Protein AF-A0A2W5TRH4-F1 (afdb_monomer_lite)

pLDDT: mean 70.49, std 9.33, range [41.44, 82.25]

Radius of gyration: 13.98 Å; chains: 1; bounding box: 36×15×38 Å

Structure (mmCIF, N/CA/C/O backbone):
data_AF-A0A2W5TRH4-F1
#
_entry.id   AF-A0A2W5TRH4-F1
#
loop_
_atom_site.group_PDB
_atom_site.id
_atom_site.type_symbol
_atom_site.label_atom_id
_atom_site.label_alt_id
_atom_site.label_comp_id
_atom_site.label_asym_id
_atom_site.label_entity_id
_atom_site.label_seq_id
_atom_site.pdbx_PDB_ins_code
_atom_site.Cartn_x
_atom_site.Cartn_y
_atom_site.Cartn_z
_atom_site.occupancy
_atom_site.B_iso_or_equiv
_atom_site.auth_seq_id
_atom_site.auth_comp_id
_atom_site.auth_asym_id
_atom_site.auth_atom_id
_atom_site.pdbx_PDB_model_num
ATOM 1 N N . MET A 1 1 ? 18.364 5.016 -15.420 1.00 41.44 1 MET A N 1
ATOM 2 C CA . MET A 1 1 ? 19.121 4.078 -14.562 1.00 41.44 1 MET A CA 1
ATOM 3 C C . MET A 1 1 ? 18.138 3.050 -14.019 1.00 41.44 1 MET A C 1
ATOM 5 O O . MET A 1 1 ? 17.486 3.292 -13.015 1.00 41.44 1 MET A O 1
ATOM 9 N N . ASN A 1 2 ? 17.975 1.947 -14.754 1.00 46.97 2 ASN A N 1
ATOM 10 C CA . ASN A 1 2 ? 17.074 0.837 -14.436 1.00 46.97 2 ASN A CA 1
ATOM 11 C C . ASN A 1 2 ? 17.781 -0.135 -13.490 1.00 46.97 2 ASN A C 1
ATOM 13 O O . ASN A 1 2 ? 18.231 -1.201 -13.900 1.00 46.97 2 ASN A O 1
ATOM 17 N N . GLY A 1 3 ? 17.943 0.270 -12.235 1.00 42.19 3 GLY A N 1
ATOM 18 C CA . GLY A 1 3 ? 18.375 -0.640 -11.187 1.00 42.19 3 GLY A CA 1
ATOM 19 C C . GLY A 1 3 ? 17.159 -1.349 -10.614 1.00 42.19 3 GLY A C 1
ATOM 20 O O . GLY A 1 3 ? 16.176 -0.696 -10.270 1.00 42.19 3 GLY A O 1
ATOM 21 N N . VAL A 1 4 ? 17.260 -2.660 -10.409 1.00 50.84 4 VAL A N 1
ATOM 22 C CA . VAL A 1 4 ? 16.534 -3.380 -9.348 1.00 50.84 4 VAL A CA 1
ATOM 23 C C . VAL A 1 4 ? 17.081 -2.869 -8.003 1.00 50.84 4 VAL A C 1
ATOM 25 O O . VAL A 1 4 ? 17.694 -3.585 -7.224 1.00 50.84 4 VAL A O 1
ATOM 28 N N . GLY A 1 5 ? 17.009 -1.556 -7.806 1.00 46.03 5 GLY A N 1
ATOM 29 C CA . GLY A 1 5 ? 17.437 -0.868 -6.613 1.00 46.03 5 GLY A CA 1
ATOM 30 C C . GLY A 1 5 ? 16.304 -0.991 -5.626 1.00 46.03 5 GLY A C 1
ATOM 31 O O . GLY A 1 5 ? 15.142 -0.813 -5.994 1.00 46.03 5 GLY A O 1
AT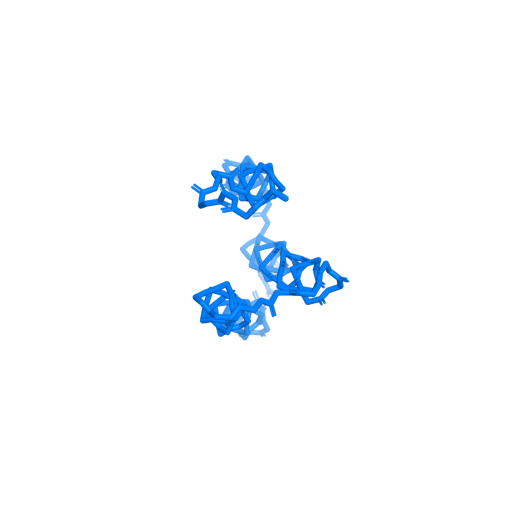OM 32 N N . ILE A 1 6 ? 16.656 -1.330 -4.392 1.00 53.84 6 ILE A N 1
ATOM 33 C CA . ILE A 1 6 ? 15.791 -1.194 -3.227 1.00 53.84 6 ILE A CA 1
ATOM 34 C C . ILE A 1 6 ? 14.988 0.097 -3.403 1.00 53.84 6 ILE A C 1
ATOM 36 O O . ILE A 1 6 ? 15.561 1.185 -3.467 1.00 53.84 6 ILE A O 1
ATOM 40 N N . ASP A 1 7 ? 13.678 -0.048 -3.600 1.00 64.62 7 ASP A N 1
ATOM 41 C CA . ASP A 1 7 ? 12.787 1.080 -3.819 1.00 64.62 7 ASP A CA 1
ATOM 42 C C . ASP A 1 7 ? 12.678 1.792 -2.474 1.00 64.62 7 ASP A C 1
ATOM 44 O O . ASP A 1 7 ? 11.895 1.407 -1.606 1.00 64.62 7 ASP A O 1
ATOM 48 N N . TRP A 1 8 ? 13.576 2.752 -2.248 1.00 60.16 8 TRP A N 1
ATOM 49 C CA . TRP A 1 8 ? 13.706 3.457 -0.976 1.00 60.16 8 TRP A CA 1
ATOM 50 C C . TRP A 1 8 ? 12.380 4.087 -0.554 1.00 60.16 8 TRP A C 1
ATOM 52 O O . TRP A 1 8 ? 12.101 4.163 0.637 1.00 60.16 8 TRP A O 1
ATOM 62 N N . VAL A 1 9 ? 11.519 4.444 -1.513 1.00 65.69 9 VAL A N 1
ATOM 63 C CA . VAL A 1 9 ? 10.159 4.919 -1.243 1.00 65.69 9 VAL A CA 1
ATOM 64 C C . VAL A 1 9 ? 9.305 3.797 -0.661 1.00 65.69 9 VAL A C 1
ATOM 66 O O . VAL A 1 9 ? 8.676 3.995 0.376 1.00 65.69 9 VAL A O 1
ATOM 69 N N . ALA A 1 10 ? 9.331 2.597 -1.246 1.00 65.50 10 ALA A N 1
ATOM 70 C CA . ALA A 1 10 ? 8.645 1.439 -0.676 1.00 65.50 10 ALA A CA 1
ATOM 71 C C . ALA A 1 10 ? 9.176 1.070 0.719 1.00 65.50 10 ALA A C 1
ATOM 73 O O . ALA A 1 10 ? 8.384 0.758 1.605 1.00 65.50 10 ALA A O 1
ATOM 74 N N . VAL A 1 11 ? 10.490 1.158 0.944 1.00 69.38 11 VAL A N 1
ATOM 75 C CA . VAL A 1 11 ? 11.102 0.903 2.259 1.00 69.38 11 VAL A CA 1
ATOM 76 C C . VAL A 1 11 ? 10.665 1.941 3.292 1.00 69.38 11 VAL A C 1
ATOM 78 O O . VAL A 1 11 ? 10.270 1.562 4.390 1.00 69.38 11 VAL A O 1
ATOM 81 N N . ILE A 1 12 ? 10.682 3.232 2.949 1.00 71.69 12 ILE A N 1
ATOM 82 C CA . ILE A 1 12 ? 10.237 4.315 3.840 1.00 71.69 12 ILE A CA 1
ATOM 83 C C . ILE A 1 12 ? 8.752 4.153 4.174 1.00 71.69 12 ILE A C 1
ATOM 85 O O . ILE A 1 12 ? 8.363 4.256 5.334 1.00 71.69 12 ILE A O 1
ATOM 89 N N . VAL A 1 13 ? 7.923 3.857 3.174 1.00 69.88 13 VAL A N 1
ATOM 90 C CA . VAL A 1 13 ? 6.472 3.724 3.337 1.00 69.88 13 VAL A CA 1
ATOM 91 C C . VAL A 1 13 ? 6.108 2.475 4.150 1.00 69.88 13 VAL A C 1
ATOM 93 O O . VAL A 1 13 ? 5.280 2.557 5.059 1.00 69.88 13 VAL A O 1
ATOM 96 N N . LEU A 1 14 ? 6.758 1.333 3.901 1.00 72.50 14 LEU A N 1
ATOM 97 C CA . LEU A 1 14 ? 6.582 0.121 4.708 1.00 72.50 14 LEU A CA 1
ATOM 98 C C . LEU A 1 14 ? 7.143 0.288 6.124 1.00 72.50 14 LEU A C 1
ATOM 100 O O . LEU A 1 14 ? 6.522 -0.172 7.080 1.00 72.50 14 LEU A O 1
ATOM 104 N N . GLY A 1 15 ? 8.273 0.981 6.274 1.00 75.88 15 GLY A N 1
ATOM 105 C CA . GLY A 1 15 ? 8.861 1.318 7.568 1.00 75.88 15 GLY A CA 1
ATOM 106 C C . GLY A 1 15 ? 7.938 2.207 8.400 1.00 75.88 15 GLY A C 1
ATOM 107 O O . GLY A 1 15 ? 7.671 1.899 9.560 1.00 75.88 15 GLY A O 1
ATOM 108 N N . ALA A 1 16 ? 7.366 3.253 7.800 1.00 71.12 16 ALA A N 1
ATOM 109 C CA . ALA A 1 16 ? 6.381 4.113 8.452 1.00 71.12 16 ALA A CA 1
ATOM 110 C C . ALA A 1 16 ? 5.126 3.325 8.862 1.00 71.12 16 ALA A C 1
ATOM 112 O O . ALA A 1 16 ? 4.666 3.435 10.000 1.00 71.12 16 ALA A O 1
ATOM 113 N N . ALA A 1 17 ? 4.610 2.467 7.975 1.00 69.50 17 ALA A N 1
ATOM 114 C CA . ALA A 1 17 ? 3.469 1.610 8.284 1.00 69.50 17 ALA A CA 1
ATOM 115 C C . ALA A 1 17 ? 3.778 0.616 9.425 1.00 69.50 17 ALA A C 1
ATOM 117 O O . ALA A 1 17 ? 2.943 0.404 10.306 1.00 69.50 17 ALA A O 1
ATOM 118 N N . TRP A 1 18 ? 4.993 0.063 9.473 1.00 74.00 18 TRP A N 1
ATOM 119 C CA . TRP A 1 18 ? 5.448 -0.820 10.549 1.00 74.00 18 TRP A CA 1
ATOM 120 C C . TRP A 1 18 ? 5.581 -0.099 11.899 1.00 74.00 18 TRP A C 1
ATOM 122 O O . TRP A 1 18 ? 5.118 -0.618 12.918 1.00 74.00 18 TRP A O 1
ATOM 132 N N . VAL A 1 19 ? 6.134 1.118 11.921 1.00 75.88 19 VAL A N 1
ATOM 133 C CA . VAL A 1 19 ? 6.223 1.939 13.143 1.00 75.88 19 VAL A CA 1
ATOM 134 C C . VAL A 1 19 ? 4.825 2.216 13.695 1.00 75.88 19 VAL A C 1
ATOM 136 O O . VAL A 1 19 ? 4.561 1.965 14.870 1.00 75.88 19 VAL A O 1
ATOM 139 N N . ILE A 1 20 ? 3.890 2.619 12.836 1.00 68.56 20 ILE A N 1
ATOM 140 C CA . ILE A 1 20 ? 2.486 2.848 13.206 1.00 68.56 20 ILE A CA 1
ATOM 141 C C . ILE A 1 20 ? 1.832 1.548 13.709 1.00 68.56 20 ILE A C 1
ATOM 143 O O . ILE A 1 20 ? 1.095 1.547 14.698 1.00 68.56 20 ILE A O 1
ATOM 147 N N . SER A 1 21 ? 2.152 0.411 13.090 1.00 64.19 21 SER A N 1
ATOM 148 C CA . SER A 1 21 ? 1.709 -0.913 13.539 1.00 64.19 21 SER A CA 1
ATOM 149 C C . SER A 1 21 ? 2.342 -1.379 14.852 1.00 64.19 21 SER A C 1
ATOM 151 O O . SER A 1 21 ? 1.855 -2.334 15.459 1.00 64.19 21 SER A O 1
ATOM 153 N N . THR A 1 22 ? 3.410 -0.741 15.321 1.00 70.50 22 THR A N 1
ATOM 154 C CA . THR A 1 22 ? 4.035 -1.066 16.610 1.00 70.50 22 THR A CA 1
ATOM 155 C C . THR A 1 22 ? 3.353 -0.317 17.762 1.00 70.50 22 THR A C 1
ATOM 157 O O . THR A 1 22 ? 3.296 -0.817 18.885 1.00 70.50 22 THR A O 1
ATOM 160 N N . ILE A 1 23 ? 2.710 0.823 17.487 1.00 74.06 23 ILE A N 1
ATOM 161 C CA . ILE A 1 23 ? 2.026 1.652 18.495 1.00 74.06 23 ILE A CA 1
ATOM 162 C C . ILE A 1 23 ? 0.718 0.985 18.942 1.00 74.06 23 ILE A C 1
ATOM 164 O O . ILE A 1 23 ? -0.305 1.119 18.266 1.00 74.06 23 ILE A O 1
ATOM 168 N N . ARG A 1 24 ? 0.736 0.228 20.052 1.00 67.44 24 ARG A N 1
ATOM 169 C CA . ARG A 1 24 ? -0.414 -0.561 20.567 1.00 67.44 24 ARG A CA 1
ATOM 170 C C . ARG A 1 24 ? -1.698 0.245 20.803 1.00 67.44 24 ARG A C 1
ATOM 172 O O . ARG A 1 24 ? -2.765 -0.347 20.875 1.00 67.44 24 ARG A O 1
ATOM 179 N N . THR A 1 25 ? -1.598 1.564 20.902 1.00 74.56 25 THR A N 1
ATOM 180 C CA . THR A 1 25 ? -2.721 2.479 21.139 1.00 74.56 25 THR A CA 1
ATOM 181 C C . THR A 1 25 ? -3.614 2.686 19.912 1.00 74.56 25 THR A C 1
ATOM 183 O O . THR A 1 25 ? -4.733 3.168 20.052 1.00 74.56 25 THR A O 1
ATOM 186 N N . ILE A 1 26 ? -3.140 2.363 18.703 1.00 68.56 26 ILE A N 1
ATOM 187 C CA . ILE A 1 26 ? -3.891 2.629 17.470 1.00 68.56 26 ILE A CA 1
ATOM 188 C C . ILE A 1 26 ? -4.861 1.470 17.189 1.00 68.56 26 ILE A C 1
ATOM 190 O O . ILE A 1 26 ? -4.405 0.327 17.068 1.00 68.56 26 ILE A O 1
ATOM 194 N N . PRO A 1 27 ? -6.171 1.737 17.017 1.00 70.25 27 PRO A N 1
ATOM 195 C CA . PRO A 1 27 ? -7.154 0.701 16.727 1.00 70.25 27 PRO A CA 1
ATOM 196 C C . PRO A 1 27 ? -6.852 -0.008 15.400 1.00 70.25 27 PRO A C 1
ATOM 198 O O . PRO A 1 27 ? -6.393 0.596 14.423 1.00 70.25 27 PRO A O 1
ATOM 201 N N . LEU A 1 28 ? -7.146 -1.310 15.361 1.00 71.94 28 LEU A N 1
ATOM 202 C CA . LEU A 1 28 ? -6.847 -2.211 14.239 1.00 71.94 28 LEU A CA 1
ATOM 203 C C . LEU A 1 28 ? -7.378 -1.701 12.890 1.00 71.94 28 LEU A C 1
ATOM 205 O O . LEU A 1 28 ? -6.686 -1.823 11.879 1.00 71.94 28 LEU A O 1
ATOM 209 N N . SER A 1 29 ? -8.554 -1.065 12.868 1.00 70.69 29 SER A N 1
ATOM 210 C CA . SER A 1 29 ? -9.127 -0.493 11.642 1.00 70.69 29 SER A CA 1
ATOM 211 C C . SER A 1 29 ? -8.263 0.629 11.054 1.00 70.69 29 SER A C 1
ATOM 213 O O . SER A 1 29 ? -8.072 0.673 9.841 1.00 70.69 29 SER A O 1
ATOM 215 N N . ILE A 1 30 ? -7.689 1.501 11.893 1.00 76.12 30 ILE A N 1
ATOM 216 C CA . ILE A 1 30 ? -6.828 2.607 11.440 1.00 76.12 30 ILE A CA 1
ATOM 217 C C . ILE A 1 30 ? -5.495 2.064 10.924 1.00 76.12 30 ILE A C 1
ATOM 219 O O . ILE A 1 30 ? -5.032 2.481 9.865 1.00 76.12 30 ILE A O 1
ATOM 223 N N . ARG A 1 31 ? -4.908 1.078 11.612 1.00 72.94 31 ARG A N 1
ATOM 224 C CA . ARG A 1 31 ? -3.685 0.412 11.136 1.00 72.94 3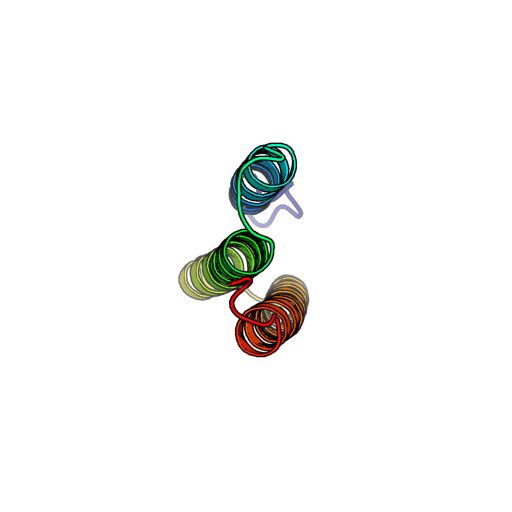1 ARG A CA 1
ATOM 225 C C . ARG A 1 31 ? -3.880 -0.199 9.750 1.00 72.94 31 ARG A C 1
ATOM 227 O O . ARG A 1 31 ? -3.057 0.024 8.868 1.00 72.94 31 ARG A O 1
ATOM 234 N N . ASN A 1 32 ? -4.985 -0.914 9.541 1.00 75.19 32 ASN A N 1
ATOM 235 C CA . ASN A 1 32 ? -5.295 -1.529 8.251 1.00 75.19 32 ASN A CA 1
ATOM 236 C C . ASN A 1 32 ? -5.490 -0.483 7.140 1.00 75.19 32 ASN A C 1
ATOM 238 O O . ASN A 1 32 ? -4.999 -0.684 6.031 1.00 75.19 32 ASN A O 1
ATOM 242 N N . TRP A 1 33 ? -6.131 0.655 7.435 1.00 75.62 33 TRP A N 1
ATOM 243 C CA . TRP A 1 33 ? -6.233 1.770 6.486 1.00 75.62 33 TRP A CA 1
ATOM 244 C C . TRP A 1 33 ? -4.874 2.365 6.127 1.00 75.62 33 TRP A C 1
ATOM 246 O O . TRP A 1 33 ? -4.627 2.638 4.957 1.00 75.62 33 TRP A O 1
ATOM 256 N N . ILE A 1 34 ? -3.977 2.517 7.101 1.00 78.75 34 ILE A N 1
ATOM 257 C CA . ILE A 1 34 ? -2.632 3.057 6.877 1.00 78.75 34 ILE A CA 1
ATOM 258 C C . ILE A 1 34 ? -1.795 2.103 6.017 1.00 78.75 34 ILE A C 1
ATOM 260 O O . ILE A 1 34 ? -1.149 2.551 5.072 1.00 78.75 34 ILE A O 1
ATOM 264 N N . PHE A 1 35 ? -1.863 0.792 6.267 1.00 76.94 35 PHE A N 1
ATOM 265 C CA . PHE A 1 35 ? -1.214 -0.205 5.406 1.00 76.94 35 PHE A CA 1
ATOM 266 C C . PHE A 1 35 ? -1.790 -0.228 3.989 1.00 76.94 35 PHE A C 1
ATOM 268 O O . PHE A 1 35 ? -1.036 -0.363 3.023 1.00 76.94 35 PHE A O 1
ATOM 275 N N . ALA A 1 36 ? -3.108 -0.073 3.848 1.00 77.06 36 ALA A N 1
ATOM 276 C CA . ALA A 1 36 ? -3.743 0.014 2.540 1.00 77.06 36 ALA A CA 1
ATOM 277 C C . ALA A 1 36 ? -3.25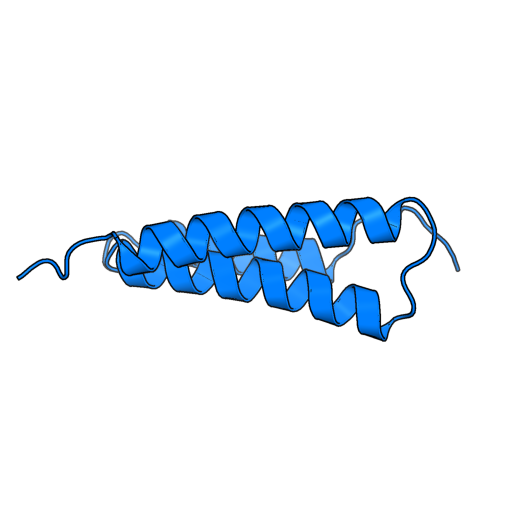6 1.252 1.772 1.00 77.06 36 ALA A C 1
ATOM 279 O O . ALA A 1 36 ? -2.785 1.125 0.643 1.00 77.06 36 ALA A O 1
ATOM 280 N N . LEU A 1 37 ? -3.293 2.430 2.405 1.00 79.75 37 LEU A N 1
ATOM 281 C CA . LEU A 1 37 ? -2.823 3.696 1.831 1.00 79.75 37 LEU A CA 1
ATOM 282 C C . LEU A 1 37 ? -1.349 3.633 1.427 1.00 79.75 37 LEU A C 1
ATOM 284 O O . LEU A 1 37 ? -0.994 4.069 0.336 1.00 79.75 37 LEU A O 1
ATOM 288 N N . ALA A 1 38 ? -0.511 3.032 2.270 1.00 77.25 38 ALA A N 1
ATOM 289 C CA . ALA A 1 38 ? 0.895 2.780 1.989 1.00 77.25 38 ALA A CA 1
ATOM 290 C C . ALA A 1 38 ? 1.084 1.949 0.706 1.00 77.25 38 ALA A C 1
ATOM 292 O O . ALA A 1 38 ? 1.833 2.341 -0.189 1.00 77.25 38 ALA A O 1
ATOM 293 N N . CYS A 1 39 ? 0.360 0.834 0.573 1.00 77.94 39 CYS A N 1
ATOM 294 C CA . CYS A 1 39 ? 0.458 -0.035 -0.601 1.00 77.94 39 CYS A CA 1
ATOM 295 C C . CYS A 1 39 ? -0.037 0.650 -1.885 1.00 77.94 39 CYS A C 1
ATOM 297 O O . CYS A 1 39 ? 0.628 0.571 -2.920 1.00 77.94 39 CYS A O 1
ATOM 299 N N . PHE A 1 40 ? -1.169 1.358 -1.821 1.00 79.19 40 PHE A N 1
ATOM 300 C CA . PHE A 1 40 ? -1.690 2.113 -2.964 1.00 79.19 40 PHE A CA 1
ATOM 301 C C . PHE A 1 40 ? -0.789 3.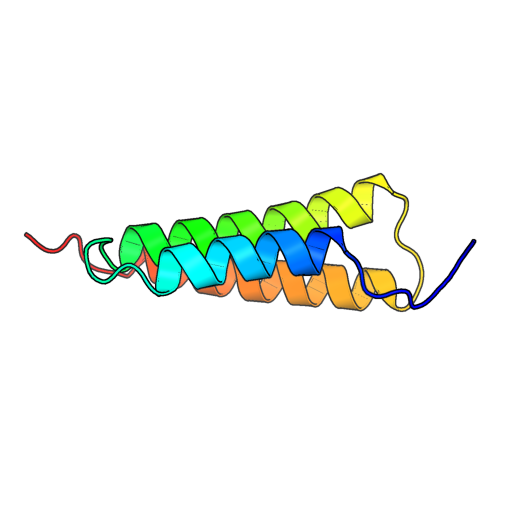289 -3.348 1.00 79.19 40 PHE A C 1
ATOM 303 O O . PHE A 1 40 ? -0.601 3.539 -4.536 1.00 79.19 40 PHE A O 1
ATOM 310 N N . GLY A 1 41 ? -0.189 3.973 -2.371 1.00 79.06 41 GLY A N 1
ATOM 311 C CA . GLY A 1 41 ? 0.752 5.066 -2.605 1.00 79.06 41 GLY A CA 1
ATOM 312 C C . GLY A 1 41 ? 2.001 4.608 -3.358 1.00 79.06 41 GLY A C 1
ATOM 313 O O . GLY A 1 41 ? 2.385 5.237 -4.340 1.00 79.06 41 GLY A O 1
ATOM 314 N N . ILE A 1 42 ? 2.587 3.470 -2.968 1.00 76.94 42 ILE A N 1
ATOM 315 C CA . ILE A 1 42 ? 3.740 2.878 -3.672 1.00 76.94 42 ILE A CA 1
ATOM 316 C C . ILE A 1 42 ? 3.353 2.471 -5.099 1.00 76.94 42 ILE A C 1
ATOM 318 O O . ILE A 1 42 ? 4.085 2.754 -6.048 1.00 76.94 42 ILE A O 1
ATOM 322 N N . ALA A 1 43 ? 2.196 1.822 -5.263 1.00 77.00 43 ALA A N 1
ATOM 323 C CA . ALA A 1 43 ? 1.697 1.405 -6.569 1.00 77.00 43 ALA A CA 1
ATOM 324 C C . ALA A 1 43 ? 1.486 2.603 -7.512 1.00 77.00 43 ALA A C 1
ATOM 326 O O . ALA A 1 43 ? 1.960 2.583 -8.648 1.00 77.00 43 ALA A O 1
ATOM 327 N N . ALA A 1 44 ? 0.836 3.664 -7.026 1.00 77.69 44 ALA A N 1
ATOM 328 C CA . ALA A 1 44 ? 0.603 4.892 -7.779 1.00 77.69 44 ALA A CA 1
ATOM 329 C C . ALA A 1 44 ? 1.913 5.618 -8.120 1.00 77.69 44 ALA A C 1
ATOM 331 O O . ALA A 1 44 ? 2.097 6.044 -9.259 1.00 77.69 44 ALA A O 1
ATOM 332 N N . TYR A 1 45 ? 2.850 5.703 -7.171 1.00 76.31 45 TYR A N 1
ATOM 333 C CA . TYR A 1 45 ? 4.163 6.313 -7.383 1.00 76.31 45 TYR A CA 1
ATOM 334 C C . TYR A 1 45 ? 4.960 5.596 -8.480 1.00 76.31 45 TYR A C 1
ATOM 336 O O . TYR A 1 45 ? 5.505 6.233 -9.382 1.00 76.31 45 TYR A O 1
ATOM 344 N N . ARG A 1 46 ? 4.968 4.258 -8.465 1.00 73.69 46 ARG A N 1
ATOM 345 C CA . ARG A 1 46 ? 5.617 3.458 -9.513 1.00 73.69 46 ARG A CA 1
ATOM 346 C C . ARG A 1 46 ? 4.942 3.595 -10.871 1.00 73.69 46 ARG A C 1
ATOM 348 O O . ARG A 1 46 ? 5.643 3.641 -11.879 1.00 73.69 46 ARG A O 1
ATOM 355 N N . LEU A 1 47 ? 3.612 3.664 -10.918 1.00 75.56 47 LEU A N 1
ATOM 356 C CA . LEU A 1 47 ? 2.893 3.925 -12.168 1.00 75.56 47 LEU A CA 1
ATOM 357 C C . LEU A 1 47 ? 3.248 5.302 -12.736 1.00 75.56 47 LEU A C 1
ATOM 359 O O . LEU A 1 47 ? 3.500 5.414 -13.932 1.00 75.56 47 LEU A O 1
ATOM 363 N N . TRP A 1 48 ? 3.341 6.322 -11.881 1.00 77.81 48 TRP A N 1
ATOM 364 C CA . TRP A 1 48 ? 3.704 7.680 -12.288 1.00 77.81 48 TRP A CA 1
ATOM 365 C C . TRP A 1 48 ? 5.139 7.784 -12.824 1.00 77.81 48 TRP A C 1
ATOM 367 O O . TRP A 1 48 ? 5.382 8.490 -13.798 1.00 77.81 48 TRP A O 1
ATOM 377 N N . LEU A 1 49 ? 6.077 7.017 -12.261 1.00 74.94 49 LEU A N 1
ATOM 378 C CA . LEU A 1 49 ? 7.453 6.912 -12.761 1.00 74.94 49 LEU A CA 1
ATOM 379 C C . LEU A 1 49 ? 7.597 6.099 -14.063 1.00 74.94 49 LEU A C 1
ATOM 381 O O . LEU A 1 49 ? 8.710 5.954 -14.567 1.00 74.94 49 LEU A O 1
ATOM 385 N N . GLY A 1 50 ? 6.507 5.554 -14.611 1.00 69.19 50 GLY A N 1
ATOM 386 C CA . GLY A 1 50 ? 6.550 4.750 -15.832 1.00 69.19 50 GLY A CA 1
ATOM 387 C C . GLY A 1 50 ? 7.079 3.334 -15.599 1.00 69.19 50 GLY A C 1
ATOM 388 O O . GLY A 1 50 ? 7.940 2.855 -16.341 1.00 69.19 50 GLY A O 1
ATOM 389 N N . ALA A 1 51 ? 6.589 2.649 -14.558 1.00 67.50 51 ALA A N 1
ATOM 390 C CA . ALA A 1 51 ? 6.924 1.250 -14.298 1.00 67.50 51 ALA A CA 1
ATOM 391 C C . ALA A 1 51 ? 6.731 0.369 -15.547 1.00 67.50 51 ALA A C 1
ATOM 393 O O . ALA A 1 51 ? 5.662 0.334 -16.152 1.00 67.50 51 ALA A O 1
ATOM 394 N N . THR A 1 52 ? 7.766 -0.397 -15.894 1.00 70.25 52 THR A N 1
ATOM 395 C CA . THR A 1 52 ? 7.780 -1.333 -17.027 1.00 70.25 52 THR A CA 1
ATOM 396 C C . THR A 1 52 ? 8.332 -2.697 -16.596 1.00 70.25 52 THR A C 1
ATOM 398 O O . THR A 1 52 ? 9.100 -2.804 -15.634 1.00 70.25 52 THR A O 1
ATOM 401 N N . GLY A 1 53 ? 7.903 -3.767 -17.273 1.00 74.12 53 GLY A N 1
ATOM 402 C CA . GLY A 1 53 ? 8.351 -5.139 -17.000 1.00 74.12 53 GLY A CA 1
ATOM 403 C C . GLY A 1 53 ? 8.012 -5.630 -15.585 1.00 74.12 53 GLY A C 1
ATOM 404 O O . GLY A 1 53 ? 6.885 -5.478 -15.117 1.00 74.12 53 GLY A O 1
ATOM 405 N N . LEU A 1 54 ? 8.995 -6.203 -14.881 1.00 66.50 54 LEU A N 1
ATOM 406 C CA . LEU A 1 54 ? 8.841 -6.757 -13.523 1.00 66.50 54 LEU A CA 1
ATOM 407 C C . LEU A 1 54 ? 8.298 -5.748 -12.497 1.00 66.50 54 LEU A C 1
ATOM 409 O O . LEU A 1 54 ? 7.627 -6.141 -11.543 1.00 66.50 54 LEU A O 1
ATOM 413 N N . ASN A 1 55 ? 8.519 -4.447 -12.697 1.00 69.44 55 ASN A N 1
ATOM 414 C CA . ASN A 1 55 ? 7.999 -3.425 -11.790 1.00 69.44 55 ASN A CA 1
ATOM 415 C C . ASN A 1 55 ? 6.465 -3.338 -11.811 1.00 69.44 55 ASN A C 1
ATOM 417 O O . ASN A 1 55 ? 5.879 -3.064 -10.765 1.00 69.44 55 ASN A O 1
ATOM 421 N N . LEU A 1 56 ? 5.815 -3.637 -12.943 1.00 70.75 56 LEU A N 1
ATOM 422 C CA . LEU A 1 56 ? 4.350 -3.698 -13.046 1.00 70.75 56 LEU A CA 1
ATOM 423 C C . LEU A 1 56 ? 3.767 -4.868 -12.248 1.00 70.75 56 LEU A C 1
ATOM 425 O O . LEU A 1 56 ? 2.708 -4.727 -11.643 1.00 70.75 56 LEU A O 1
ATOM 429 N N . VAL A 1 57 ? 4.476 -5.999 -12.182 1.00 74.00 57 VAL A N 1
ATOM 430 C CA . VAL A 1 57 ? 4.063 -7.154 -11.367 1.00 74.00 57 VAL A CA 1
ATOM 431 C C . VAL A 1 57 ? 4.065 -6.781 -9.885 1.00 74.00 57 VAL A C 1
ATOM 433 O O . VAL A 1 57 ? 3.109 -7.058 -9.168 1.00 74.00 57 VAL A O 1
ATOM 436 N N . PHE A 1 58 ? 5.095 -6.066 -9.431 1.00 70.12 58 PHE A N 1
ATOM 437 C CA . PHE A 1 58 ? 5.150 -5.540 -8.066 1.00 70.12 58 PHE A CA 1
ATOM 438 C C . PHE A 1 58 ? 4.053 -4.511 -7.774 1.00 70.12 58 PHE A C 1
ATOM 440 O O . PHE A 1 58 ? 3.486 -4.532 -6.685 1.00 70.12 58 PHE A O 1
ATOM 447 N N . VAL A 1 59 ? 3.729 -3.634 -8.732 1.00 75.75 59 VAL A N 1
ATOM 448 C CA . VAL A 1 59 ? 2.588 -2.709 -8.617 1.00 75.75 59 VAL A CA 1
ATOM 449 C C . VAL A 1 59 ? 1.288 -3.495 -8.452 1.00 75.75 59 VAL A C 1
ATOM 451 O O . VAL A 1 59 ? 0.521 -3.211 -7.538 1.00 75.75 59 VAL A O 1
ATOM 454 N N . ALA A 1 60 ? 1.060 -4.518 -9.278 1.00 76.62 60 ALA A N 1
ATOM 455 C CA . ALA A 1 60 ? -0.134 -5.353 -9.196 1.00 76.62 60 ALA A CA 1
ATOM 456 C C . ALA A 1 60 ? -0.243 -6.071 -7.839 1.00 76.62 60 ALA A C 1
ATOM 458 O O . ALA A 1 60 ? -1.302 -6.050 -7.214 1.00 76.62 60 ALA A O 1
ATOM 459 N N . ILE A 1 61 ? 0.857 -6.639 -7.336 1.00 78.75 61 ILE A N 1
ATOM 460 C CA . ILE A 1 61 ? 0.902 -7.275 -6.011 1.00 78.75 61 ILE A CA 1
ATOM 461 C C . ILE A 1 61 ? 0.607 -6.250 -4.906 1.00 78.75 61 ILE A C 1
ATOM 463 O O . ILE A 1 61 ? -0.209 -6.523 -4.026 1.00 78.75 61 ILE A O 1
ATOM 467 N N . ALA A 1 62 ? 1.214 -5.061 -4.964 1.00 75.31 62 ALA A N 1
ATOM 468 C CA . ALA A 1 62 ? 0.970 -3.995 -3.994 1.00 75.31 62 ALA A CA 1
ATOM 469 C C . ALA A 1 62 ? -0.502 -3.553 -3.990 1.00 75.31 62 ALA A C 1
ATOM 471 O O . ALA A 1 62 ? -1.090 -3.403 -2.922 1.00 75.31 62 ALA A O 1
ATOM 472 N N . VAL A 1 63 ? -1.130 -3.426 -5.162 1.00 78.25 63 VAL A N 1
ATOM 473 C CA . VAL A 1 63 ? -2.563 -3.117 -5.284 1.00 78.25 63 VAL A CA 1
ATOM 474 C C . VAL A 1 63 ? -3.416 -4.210 -4.641 1.00 78.25 63 VAL A C 1
ATOM 476 O O . VAL A 1 63 ? -4.284 -3.900 -3.829 1.00 78.25 63 VAL A O 1
ATOM 479 N N . VAL A 1 64 ? -3.153 -5.487 -4.932 1.00 82.25 64 VAL A N 1
ATOM 480 C CA . VAL A 1 64 ? -3.915 -6.609 -4.353 1.00 82.25 64 VAL A CA 1
ATOM 481 C C . VAL A 1 64 ? -3.780 -6.651 -2.829 1.00 82.25 64 VAL A C 1
ATOM 483 O O . VAL A 1 64 ? -4.776 -6.816 -2.121 1.00 82.25 64 VAL A O 1
ATOM 486 N N . ILE A 1 65 ? -2.568 -6.460 -2.305 1.00 81.44 65 ILE A N 1
ATOM 487 C CA . ILE A 1 65 ? -2.317 -6.393 -0.861 1.00 81.44 65 ILE A CA 1
ATOM 488 C C . ILE A 1 65 ? -3.041 -5.185 -0.247 1.00 81.44 65 ILE A C 1
ATOM 490 O O . ILE A 1 65 ? -3.711 -5.326 0.778 1.00 81.44 65 ILE A O 1
ATOM 494 N N . GLY A 1 66 ? -2.978 -4.020 -0.897 1.00 77.00 66 GLY A N 1
ATOM 495 C CA . GLY A 1 66 ? -3.679 -2.807 -0.479 1.00 77.00 66 GLY A CA 1
ATOM 496 C C . GLY A 1 66 ? -5.192 -3.004 -0.386 1.00 77.00 66 GLY A C 1
ATOM 497 O O . GLY A 1 66 ? -5.793 -2.645 0.626 1.00 77.00 66 GLY A O 1
ATOM 498 N N . VAL A 1 67 ? -5.804 -3.657 -1.382 1.00 81.25 67 VAL A N 1
ATOM 499 C CA . VAL A 1 67 ? -7.234 -4.011 -1.365 1.00 81.25 67 VAL A CA 1
ATOM 500 C C . VAL A 1 67 ? -7.553 -4.946 -0.198 1.00 81.25 67 VAL A C 1
ATOM 502 O O . VAL A 1 67 ? -8.531 -4.717 0.510 1.00 81.25 67 VAL A O 1
ATOM 505 N N . GLN A 1 68 ? -6.738 -5.974 0.057 1.00 80.31 68 GLN A N 1
ATOM 506 C CA . GLN A 1 68 ? -6.982 -6.884 1.182 1.00 80.31 68 GLN A CA 1
ATOM 507 C C . GLN A 1 68 ? -6.953 -6.166 2.535 1.00 80.31 68 GLN A C 1
ATOM 509 O O . GLN A 1 68 ? -7.823 -6.409 3.377 1.00 80.31 68 GLN A O 1
ATOM 514 N N . TYR A 1 69 ? -5.992 -5.263 2.743 1.00 75.12 69 TYR A N 1
ATOM 515 C CA . TYR A 1 69 ? -5.936 -4.454 3.960 1.00 75.12 69 TYR A CA 1
ATOM 516 C C . TYR A 1 69 ? -7.098 -3.460 4.046 1.00 75.12 69 TYR A C 1
ATOM 518 O O . TYR A 1 69 ? -7.677 -3.323 5.121 1.00 75.12 69 TYR A O 1
ATOM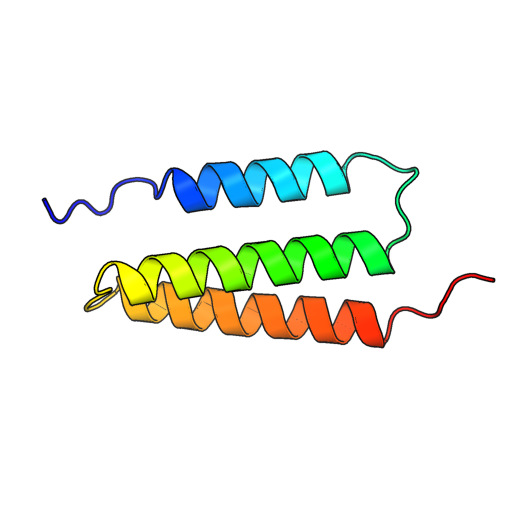 526 N N . ALA A 1 70 ? -7.521 -2.850 2.936 1.00 75.69 70 ALA A N 1
ATOM 527 C CA . ALA A 1 70 ? -8.693 -1.974 2.904 1.00 75.69 70 ALA A CA 1
ATOM 528 C C . ALA A 1 70 ? -9.985 -2.733 3.256 1.00 75.69 70 ALA A C 1
ATOM 530 O O . ALA A 1 70 ? -10.769 -2.288 4.093 1.00 75.69 70 ALA A O 1
ATOM 531 N N . VAL A 1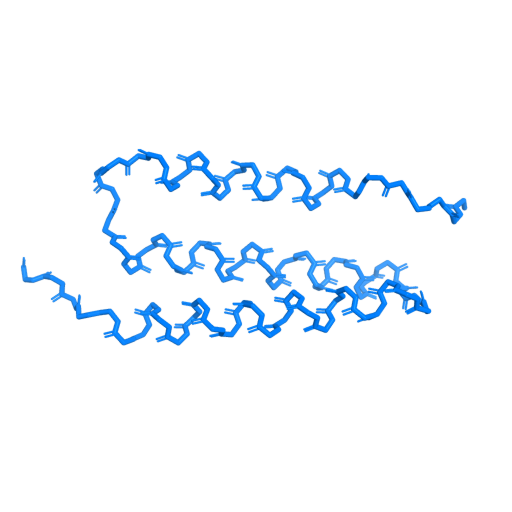 71 ? -10.185 -3.928 2.693 1.00 80.44 71 VAL A N 1
ATOM 532 C CA . VAL A 1 71 ? -11.335 -4.789 3.009 1.00 80.44 71 VAL A CA 1
ATOM 533 C C . VAL A 1 71 ? -11.294 -5.242 4.468 1.00 80.44 71 VAL A C 1
ATOM 535 O O . VAL A 1 71 ? -12.324 -5.226 5.141 1.00 80.44 71 VAL A O 1
ATOM 538 N N . ARG A 1 72 ? -10.117 -5.599 4.999 1.00 74.75 72 ARG A N 1
ATOM 539 C CA . ARG A 1 72 ? -9.953 -5.885 6.433 1.00 74.75 72 ARG A CA 1
ATOM 540 C C . ARG A 1 72 ? -10.261 -4.667 7.296 1.00 74.75 72 ARG A C 1
ATOM 542 O O . ARG A 1 72 ? -10.870 -4.838 8.342 1.00 74.75 72 ARG A O 1
ATOM 549 N N . ALA A 1 73 ? -9.897 -3.459 6.874 1.00 70.81 73 ALA A N 1
ATOM 550 C CA . ALA A 1 73 ? -10.223 -2.232 7.594 1.00 70.81 73 ALA A CA 1
ATOM 551 C C . ALA A 1 73 ? -11.736 -1.971 7.639 1.00 70.81 73 ALA A C 1
ATOM 553 O O . ALA A 1 73 ? -12.257 -1.592 8.683 1.00 70.81 73 ALA A O 1
ATOM 554 N N . LEU A 1 74 ? -12.439 -2.227 6.530 1.00 72.88 74 LEU A N 1
ATOM 555 C CA . LEU A 1 74 ? -13.896 -2.090 6.419 1.00 72.88 74 LEU A CA 1
ATOM 556 C C . LEU A 1 74 ? -14.663 -3.162 7.204 1.00 72.88 74 LEU A C 1
ATOM 558 O O . LEU A 1 74 ? -15.730 -2.886 7.743 1.00 72.88 74 LEU A O 1
ATOM 562 N N . ARG A 1 75 ? -14.128 -4.387 7.265 1.00 74.25 75 ARG A N 1
ATOM 563 C CA . ARG A 1 75 ? -14.713 -5.505 8.024 1.00 74.25 75 ARG A CA 1
ATOM 564 C C . ARG A 1 75 ? -14.336 -5.500 9.500 1.00 74.25 75 ARG A C 1
ATOM 566 O O . ARG A 1 75 ? -14.951 -6.223 10.276 1.00 74.25 75 ARG A O 1
ATOM 573 N N . SER A 1 76 ? -13.313 -4.740 9.879 1.00 61.97 76 SER A N 1
ATOM 574 C CA . SER A 1 76 ? -12.886 -4.621 11.265 1.00 61.97 76 SER A CA 1
ATOM 575 C C . SER A 1 76 ? -13.974 -3.846 12.017 1.00 61.97 76 SER A C 1
ATOM 577 O O . SER A 1 76 ? -14.191 -2.670 11.703 1.00 61.97 76 SER A O 1
ATOM 579 N N . PRO A 1 77 ? -14.704 -4.491 12.950 1.00 54.31 77 PRO A N 1
ATOM 580 C CA . PRO A 1 77 ? -15.806 -3.848 13.648 1.00 54.31 77 PRO A CA 1
ATOM 581 C C . PRO A 1 77 ? -15.283 -2.581 14.324 1.00 54.31 77 PRO A C 1
ATOM 583 O O . PRO A 1 77 ? -14.180 -2.584 14.877 1.00 54.31 77 PRO A O 1
ATOM 586 N N . LYS A 1 78 ? -16.054 -1.487 14.253 1.00 52.69 78 LYS A N 1
ATOM 587 C CA . LYS A 1 78 ? -15.821 -0.319 15.109 1.00 52.69 78 LYS A CA 1
ATOM 588 C C . LYS A 1 78 ? -15.864 -0.857 16.537 1.00 52.69 78 LYS A C 1
ATOM 590 O O . LYS A 1 78 ? -16.941 -1.232 16.992 1.00 52.69 78 LYS A O 1
ATOM 595 N N . GLN A 1 79 ? -14.703 -1.025 17.173 1.00 52.28 79 GLN A N 1
ATOM 596 C CA . GLN A 1 79 ? -14.680 -1.393 18.583 1.00 52.28 79 GLN A CA 1
ATOM 597 C C . GLN A 1 79 ? -15.465 -0.296 19.318 1.00 52.28 79 GLN A C 1
ATOM 599 O O . GLN A 1 79 ? -15.191 0.878 19.044 1.00 52.28 79 GLN A O 1
ATOM 604 N N . PRO A 1 80 ? -16.493 -0.673 20.098 1.00 51.88 80 PRO A N 1
ATOM 605 C CA . PRO A 1 80 ? -17.329 0.276 20.821 1.00 51.88 80 PRO A CA 1
ATOM 606 C C . PRO A 1 80 ? -16.508 1.119 21.798 1.00 51.88 80 PRO A C 1
ATOM 608 O O . PRO A 1 80 ? -15.464 0.618 22.282 1.00 51.88 80 PRO A O 1
#

Secondary structure (DSSP, 8-state):
-------HHHHHHHHHHHHHHH-TTS-HHHHHHHHHHHHHHHHHHHHHTT--THHHHHHHHHHHHHHHHHHHHHHS----

Sequence (80 aa):
MNGVGIDWVAVIVLGAAWVISTIRTIPLSIRNWIFALACFGIAAYRLWLGATGLNLVFVAIAVVIGVQYAVRALRSPKQP

Foldseek 3Di:
DDDPDDPVLLVVLVVVLVVVVVPPPDDLLVSLLSLLCSLQVLLVVCVVVPPDDPRPVSSVVSNVSSVVSNVCSVVVDPPD

Organism: NCBI:txid48